Protein AF-A0A2S7SUK0-F1 (afdb_monomer_lite)

Radius of gyration: 15.87 Å; chains: 1; bounding box: 38×24×53 Å

Foldseek 3Di:
DKKKWKAWPDDDDRQQRIKIKDWDWDDAAQKIKTKIWIFNGRDDDPDQFGRTKIKIWMKGFPDDDPQKTKMWIWMWIARPRHQQGTKIKTKIWIKGCPDLFKIKIWMKIKIWTHHDPDIDMIIMTIMMIGGDPDGHDHDDPDDD

Structure (mmCIF, N/CA/C/O backbone):
data_AF-A0A2S7SUK0-F1
#
_entry.id   AF-A0A2S7SUK0-F1
#
loop_
_atom_site.group_PDB
_atom_site.id
_atom_site.type_symbol
_atom_site.label_atom_id
_atom_site.label_alt_id
_atom_site.label_comp_id
_atom_site.label_asym_id
_atom_site.label_entity_id
_atom_site.label_seq_id
_atom_site.pdbx_PDB_ins_code
_atom_site.Cartn_x
_atom_site.Cartn_y
_atom_site.Cartn_z
_atom_site.occupancy
_atom_site.B_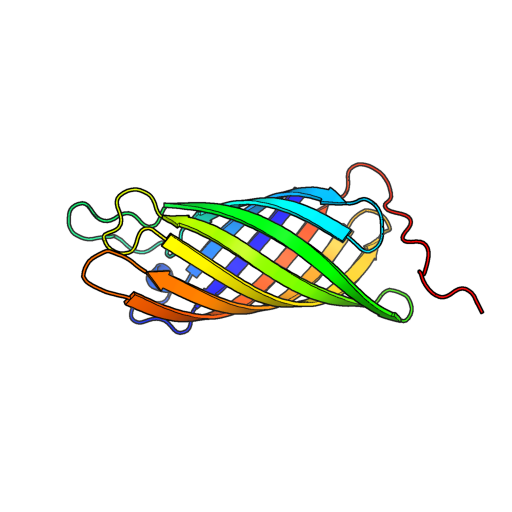iso_or_equiv
_atom_site.auth_seq_id
_atom_site.auth_comp_id
_atom_site.auth_asym_id
_atom_site.auth_atom_id
_atom_site.pdbx_PDB_model_num
ATOM 1 N N . MET A 1 1 ? 3.208 -9.777 -7.063 1.00 91.12 1 MET A N 1
ATOM 2 C CA . MET A 1 1 ? 2.972 -9.859 -5.604 1.00 91.12 1 MET A CA 1
ATOM 3 C C . MET A 1 1 ? 3.822 -8.793 -4.952 1.00 91.12 1 MET A C 1
ATOM 5 O O . MET A 1 1 ? 4.961 -8.649 -5.376 1.00 91.12 1 MET A O 1
ATOM 9 N N . ALA A 1 2 ? 3.307 -8.072 -3.964 1.00 94.50 2 ALA A N 1
ATOM 10 C CA . ALA A 1 2 ? 4.073 -7.072 -3.237 1.00 94.50 2 ALA A CA 1
ATOM 11 C C . ALA A 1 2 ? 3.881 -7.190 -1.723 1.00 94.50 2 ALA A C 1
ATOM 13 O O . ALA A 1 2 ? 2.858 -7.687 -1.252 1.00 94.50 2 ALA A O 1
ATOM 14 N N . LEU A 1 3 ? 4.894 -6.751 -0.983 1.00 96.69 3 LEU A N 1
ATOM 15 C CA . LEU A 1 3 ? 4.842 -6.542 0.459 1.00 96.69 3 LEU A CA 1
ATOM 16 C C . LEU A 1 3 ? 5.004 -5.045 0.715 1.00 96.69 3 LEU A C 1
ATOM 18 O O . LEU A 1 3 ? 6.004 -4.467 0.293 1.00 96.69 3 LEU A O 1
ATOM 22 N N . THR A 1 4 ? 4.044 -4.452 1.415 1.00 96.12 4 THR A N 1
ATOM 23 C CA . THR A 1 4 ? 3.905 -3.001 1.560 1.00 96.12 4 THR A CA 1
ATOM 24 C C . THR A 1 4 ? 3.699 -2.619 3.030 1.00 96.12 4 THR A C 1
ATOM 26 O O . THR A 1 4 ? 2.572 -2.372 3.454 1.00 96.12 4 THR A O 1
ATOM 29 N N . PRO A 1 5 ? 4.746 -2.626 3.875 1.00 96.19 5 PRO A N 1
ATOM 30 C CA . PRO A 1 5 ? 4.660 -2.043 5.207 1.00 96.19 5 PRO A CA 1
ATOM 31 C C . PRO A 1 5 ? 4.590 -0.512 5.153 1.00 96.19 5 PRO A C 1
ATOM 33 O O . PRO A 1 5 ? 5.366 0.138 4.446 1.00 96.19 5 PRO A O 1
ATOM 36 N N . CYS A 1 6 ? 3.729 0.074 5.981 1.00 96.38 6 CYS A N 1
ATOM 37 C CA . CYS A 1 6 ? 3.689 1.515 6.200 1.00 96.38 6 CYS A CA 1
ATOM 38 C C . CYS A 1 6 ? 3.573 1.887 7.685 1.00 96.38 6 CYS A C 1
ATOM 40 O O . CYS A 1 6 ? 3.247 1.067 8.548 1.00 96.38 6 CYS A O 1
ATOM 42 N N . ILE A 1 7 ? 3.892 3.146 7.976 1.00 97.06 7 ILE A N 1
ATOM 43 C CA . ILE A 1 7 ? 3.694 3.791 9.272 1.00 97.06 7 ILE A CA 1
ATOM 44 C C 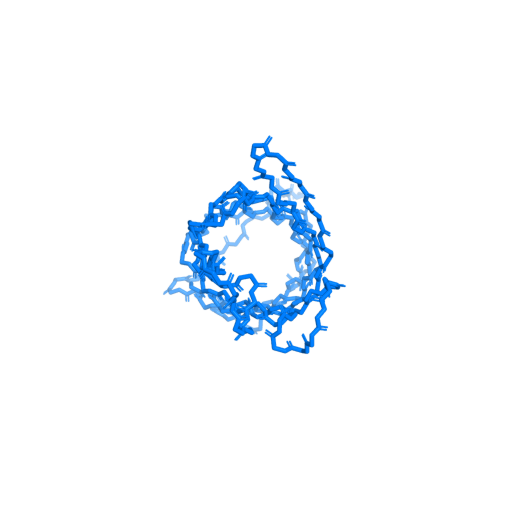. ILE A 1 7 ? 2.684 4.916 9.086 1.00 97.06 7 ILE A C 1
ATOM 46 O O . ILE A 1 7 ? 2.864 5.784 8.230 1.00 97.06 7 ILE A O 1
ATOM 50 N N . THR A 1 8 ? 1.645 4.920 9.915 1.00 96.56 8 THR A N 1
ATOM 51 C CA . THR A 1 8 ? 0.599 5.942 9.903 1.00 96.56 8 THR A CA 1
ATOM 52 C C . THR A 1 8 ? 0.888 7.067 10.901 1.00 96.56 8 THR A C 1
ATOM 54 O O . THR A 1 8 ? 1.584 6.905 11.911 1.00 96.56 8 THR A O 1
ATOM 57 N N . THR A 1 9 ? 0.319 8.243 10.646 1.00 95.50 9 THR A N 1
ATOM 58 C CA . THR A 1 9 ? 0.344 9.383 11.573 1.00 95.50 9 THR A CA 1
ATOM 59 C C . THR A 1 9 ? -0.722 9.280 12.664 1.00 95.50 9 THR A C 1
ATOM 61 O O . THR A 1 9 ? -0.768 10.135 13.547 1.00 95.50 9 THR A O 1
ATOM 64 N N . GLY A 1 10 ? -1.538 8.221 12.644 1.00 88.81 10 GLY A N 1
ATOM 65 C CA . GLY A 1 10 ? -2.649 7.984 13.559 1.00 88.81 10 GLY A CA 1
ATOM 66 C C . GLY A 1 10 ? -2.229 7.926 15.026 1.00 88.81 10 GLY A C 1
ATOM 67 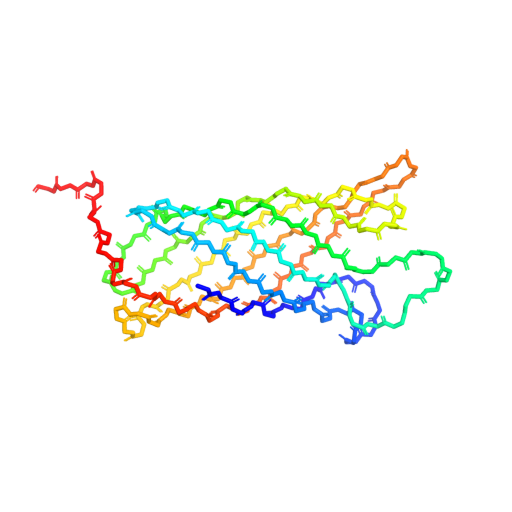O O . GLY A 1 10 ? -1.048 7.806 15.361 1.00 88.81 10 GLY A O 1
ATOM 68 N N . LEU A 1 11 ? -3.204 8.041 15.924 1.00 88.50 11 LEU A N 1
ATOM 69 C CA . LEU A 1 11 ? -2.961 8.000 17.365 1.00 88.50 11 LEU A CA 1
ATOM 70 C C . LEU A 1 11 ? -2.419 6.633 17.805 1.00 88.50 11 LEU A C 1
ATOM 72 O O . LEU A 1 11 ? -2.726 5.603 17.208 1.00 88.50 11 LEU A O 1
ATOM 76 N N . GLY A 1 12 ? -1.646 6.631 18.891 1.00 89.00 12 GLY A N 1
ATOM 77 C CA . GLY A 1 12 ? -1.143 5.409 19.513 1.00 89.00 12 GLY A CA 1
ATOM 78 C C . GLY A 1 12 ? 0.371 5.234 19.448 1.00 89.00 12 GLY A C 1
ATOM 79 O O . GLY A 1 12 ? 1.119 6.125 19.041 1.00 89.00 12 GLY A O 1
ATOM 80 N N . ASN A 1 13 ? 0.828 4.068 19.899 1.00 92.50 13 ASN A N 1
ATOM 81 C CA . ASN A 1 13 ? 2.235 3.681 19.869 1.00 92.50 13 ASN A CA 1
ATOM 82 C C . ASN A 1 13 ? 2.659 3.167 18.478 1.00 92.50 13 ASN A C 1
ATOM 84 O O . ASN A 1 13 ? 1.848 3.022 17.566 1.00 92.50 13 ASN A O 1
ATOM 88 N N . ILE A 1 14 ? 3.946 2.855 18.314 1.00 93.88 14 ILE A N 1
ATOM 89 C CA . ILE A 1 14 ? 4.501 2.376 17.037 1.00 93.88 14 ILE A CA 1
ATOM 90 C C . ILE A 1 14 ? 3.789 1.110 16.536 1.00 93.88 14 ILE A C 1
ATOM 92 O O . ILE A 1 14 ? 3.541 0.992 15.342 1.00 93.88 14 ILE A O 1
ATOM 96 N N . ALA A 1 15 ? 3.401 0.190 17.426 1.00 93.25 15 ALA A N 1
ATOM 97 C CA . ALA A 1 15 ? 2.684 -1.017 17.021 1.00 93.25 15 ALA A CA 1
ATOM 98 C C . ALA A 1 15 ? 1.294 -0.696 16.449 1.00 93.25 15 ALA A C 1
ATOM 100 O O . ALA A 1 15 ? 0.859 -1.349 15.508 1.00 93.25 15 ALA A O 1
ATOM 101 N N . GLN A 1 16 ? 0.607 0.316 16.983 1.00 93.31 16 GLN A N 1
ATOM 102 C CA . GLN A 1 16 ? -0.678 0.791 16.457 1.00 93.31 16 GLN A CA 1
ATOM 103 C C . GLN A 1 16 ? -0.522 1.554 15.136 1.00 93.31 16 GLN A C 1
ATOM 105 O O . GLN A 1 16 ? -1.424 1.506 14.311 1.00 93.31 16 GLN A O 1
ATOM 110 N N . LYS A 1 17 ? 0.625 2.207 14.919 1.00 95.50 17 LYS A N 1
ATOM 111 C CA . LYS A 1 17 ? 0.935 2.943 13.684 1.00 95.50 17 LYS A CA 1
ATOM 112 C C . LYS A 1 17 ? 1.465 2.056 12.554 1.00 95.50 17 LYS A C 1
ATOM 114 O O . LYS A 1 17 ? 1.408 2.459 11.398 1.00 95.50 17 LYS A O 1
ATOM 119 N N . PHE A 1 18 ? 2.025 0.890 12.871 1.00 96.62 18 PHE A N 1
ATOM 120 C CA . PHE A 1 18 ? 2.586 -0.030 11.885 1.00 96.62 18 PHE A CA 1
ATOM 121 C C . PHE A 1 18 ? 1.495 -0.853 11.202 1.00 96.62 18 PHE A C 1
ATOM 123 O O . PHE A 1 18 ? 0.805 -1.637 11.856 1.00 96.62 18 PHE A O 1
ATOM 130 N N . SER A 1 19 ? 1.391 -0.689 9.884 1.00 96.62 19 SER A N 1
ATOM 131 C CA . SER A 1 19 ? 0.364 -1.285 9.034 1.00 96.62 19 SER A CA 1
ATOM 132 C C . SER A 1 19 ? 1.021 -2.107 7.918 1.00 96.62 19 SER A C 1
ATOM 134 O O . SER A 1 19 ? 1.461 -1.548 6.912 1.00 96.62 19 SER A O 1
ATOM 136 N N . PRO A 1 20 ? 1.185 -3.428 8.106 1.00 97.06 20 PRO A N 1
ATOM 137 C CA . PRO A 1 20 ? 1.719 -4.315 7.083 1.00 97.06 20 PRO A CA 1
ATOM 138 C C . PRO A 1 20 ? 0.628 -4.791 6.122 1.00 97.06 20 PRO A C 1
ATOM 140 O O . PRO A 1 20 ? -0.448 -5.219 6.553 1.00 97.06 20 PRO A O 1
ATOM 143 N N . THR A 1 21 ? 0.966 -4.818 4.833 1.00 97.62 21 THR A N 1
ATOM 144 C CA . THR A 1 21 ? 0.043 -5.215 3.764 1.00 97.62 21 THR A CA 1
ATOM 145 C C . THR A 1 21 ? 0.727 -6.129 2.757 1.00 97.62 21 THR A C 1
ATOM 147 O O . THR A 1 21 ? 1.896 -5.944 2.421 1.00 97.62 21 THR A O 1
ATOM 150 N N . ILE A 1 22 ? -0.001 -7.134 2.275 1.00 97.88 22 ILE A N 1
ATOM 151 C CA . ILE A 1 22 ? 0.405 -8.001 1.169 1.00 97.88 22 ILE A CA 1
ATOM 1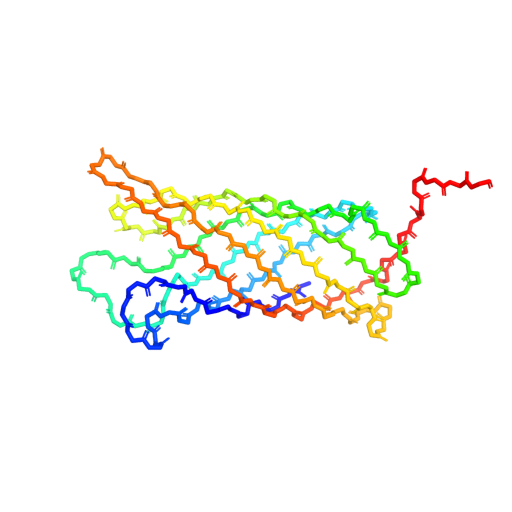52 C C . ILE A 1 22 ? -0.551 -7.762 0.009 1.00 97.88 22 ILE A C 1
ATOM 154 O O . ILE A 1 22 ? -1.766 -7.742 0.190 1.00 97.88 22 ILE A O 1
ATOM 158 N N . GLU A 1 23 ? 0.006 -7.626 -1.188 1.00 96.94 23 GLU A N 1
ATOM 159 C CA . GLU A 1 23 ? -0.743 -7.333 -2.401 1.00 96.94 23 GLU A CA 1
ATOM 160 C C . GLU A 1 23 ? -0.518 -8.417 -3.451 1.00 96.94 23 GLU A C 1
ATOM 162 O O . GLU A 1 23 ? 0.614 -8.804 -3.773 1.00 96.94 23 GLU A O 1
ATOM 167 N N . ILE A 1 24 ? -1.611 -8.907 -4.024 1.00 96.75 24 ILE A N 1
ATOM 168 C CA . ILE A 1 24 ? -1.585 -9.866 -5.123 1.00 96.75 24 ILE A CA 1
ATOM 169 C C . ILE A 1 24 ? -2.418 -9.286 -6.252 1.00 96.75 24 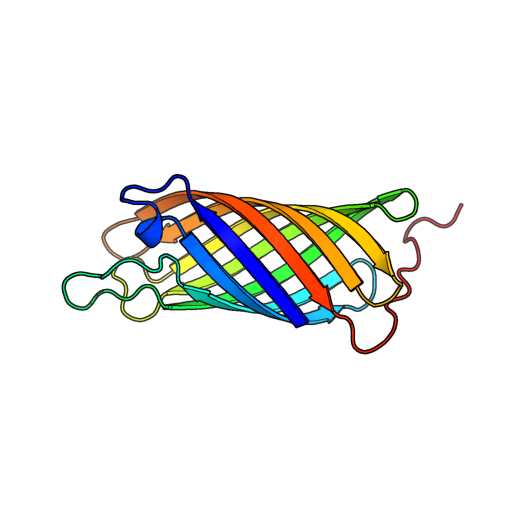ILE A C 1
ATOM 171 O O . ILE A 1 24 ? -3.589 -8.960 -6.084 1.00 96.75 24 ILE A O 1
ATOM 175 N N . GLY A 1 25 ? -1.797 -9.146 -7.414 1.00 95.00 25 GLY A N 1
ATOM 176 C CA . GLY A 1 25 ? -2.390 -8.417 -8.514 1.00 95.00 25 GLY A CA 1
ATOM 177 C C . GLY A 1 25 ? -1.733 -8.716 -9.841 1.00 95.00 25 GLY A C 1
ATOM 178 O O . GLY A 1 25 ? -0.783 -9.503 -9.937 1.00 95.00 25 GLY A O 1
ATOM 179 N N . ARG A 1 26 ? -2.260 -8.049 -10.860 1.00 92.75 26 ARG A N 1
ATOM 180 C CA . ARG A 1 26 ? -1.797 -8.133 -12.237 1.00 92.75 26 ARG A CA 1
ATOM 181 C C . ARG A 1 26 ? -1.532 -6.733 -12.764 1.00 92.75 26 ARG A C 1
ATOM 183 O O . ARG A 1 26 ? -2.327 -5.819 -12.564 1.00 92.75 26 ARG A O 1
ATOM 190 N N . GLN A 1 27 ? -0.413 -6.601 -13.460 1.00 90.38 27 GLN A N 1
ATOM 191 C CA . GLN A 1 27 ? -0.091 -5.430 -14.257 1.00 90.38 27 GLN A CA 1
ATOM 192 C C . GLN A 1 27 ? -0.288 -5.765 -15.730 1.00 90.38 27 GLN A C 1
ATOM 194 O O . GLN A 1 27 ? -0.001 -6.887 -16.157 1.00 90.38 27 GLN A O 1
ATOM 199 N N . TRP A 1 28 ? -0.794 -4.796 -16.486 1.00 85.56 28 TRP A N 1
ATOM 200 C CA . TRP A 1 28 ? -0.926 -4.905 -17.935 1.00 85.56 28 TRP A CA 1
ATOM 201 C C . TRP A 1 28 ? 0.047 -3.975 -18.645 1.00 85.56 28 TRP A C 1
ATOM 203 O O . TRP A 1 28 ? 0.911 -4.447 -19.372 1.00 85.56 28 TRP A O 1
ATOM 213 N N . ASP A 1 29 ? -0.073 -2.675 -18.411 1.00 84.25 29 ASP A N 1
ATOM 214 C CA . ASP A 1 29 ? 0.784 -1.662 -19.026 1.00 84.25 29 ASP A CA 1
ATOM 215 C C . ASP A 1 29 ? 1.066 -0.569 -17.987 1.00 84.25 29 ASP A C 1
ATOM 217 O O . ASP A 1 29 ? 1.593 -0.875 -16.913 1.00 84.25 29 ASP A O 1
ATOM 221 N N . VAL A 1 30 ? 0.624 0.668 -18.233 1.00 87.06 30 VAL A N 1
ATOM 222 C CA . VAL A 1 30 ? 0.611 1.735 -17.224 1.00 87.06 30 VAL A CA 1
ATOM 223 C C . VAL A 1 30 ? -0.381 1.471 -16.093 1.00 87.06 30 VAL A C 1
ATOM 225 O O . VAL A 1 30 ? -0.330 2.141 -15.071 1.00 87.06 30 VAL A O 1
ATOM 228 N N . PHE A 1 31 ? -1.296 0.519 -16.274 1.00 91.56 31 PHE A N 1
ATOM 229 C CA . PHE A 1 31 ? -2.326 0.177 -15.305 1.00 91.56 31 PHE A CA 1
ATOM 230 C C . PHE A 1 31 ? -2.069 -1.192 -14.676 1.00 91.56 31 PHE A C 1
ATOM 232 O O . PHE A 1 31 ? -1.774 -2.181 -15.364 1.00 91.56 31 PHE A O 1
ATOM 239 N N . SER A 1 32 ? -2.257 -1.259 -13.365 1.00 93.00 32 SER A N 1
ATOM 240 C CA . SER A 1 32 ? -2.292 -2.492 -12.592 1.00 93.00 32 SER A CA 1
ATOM 241 C C . SER A 1 32 ? -3.470 -2.489 -11.626 1.00 93.00 32 SER A C 1
ATOM 243 O O . SER A 1 32 ? -4.025 -1.451 -11.280 1.00 93.00 32 SER A O 1
ATOM 245 N N . THR A 1 33 ? -3.883 -3.678 -11.203 1.00 95.94 33 THR A N 1
ATOM 246 C CA . THR A 1 33 ? -4.861 -3.834 -10.127 1.00 95.94 33 THR A CA 1
ATOM 247 C C . THR A 1 33 ? -4.420 -4.946 -9.196 1.00 95.94 33 THR A C 1
ATOM 249 O O . THR A 1 33 ? -3.905 -5.977 -9.646 1.00 95.94 33 THR A O 1
ATOM 252 N N . ALA A 1 34 ? -4.605 -4.735 -7.900 1.00 96.88 34 ALA A N 1
ATOM 253 C CA . ALA A 1 34 ? -4.268 -5.702 -6.876 1.00 96.88 34 ALA A CA 1
ATOM 254 C C . ALA A 1 34 ? -5.365 -5.798 -5.821 1.00 96.88 34 ALA A C 1
ATOM 256 O O . ALA A 1 34 ? -6.042 -4.821 -5.504 1.00 96.88 34 ALA A O 1
ATOM 257 N N . LEU A 1 35 ? -5.498 -6.996 -5.263 1.00 98.06 35 LEU A N 1
ATOM 258 C CA . LEU A 1 35 ? -6.171 -7.207 -3.998 1.00 98.06 35 LEU A CA 1
ATOM 259 C C . LEU A 1 35 ? -5.122 -7.135 -2.889 1.00 98.06 35 LEU A C 1
ATOM 261 O O . LEU A 1 35 ? -4.122 -7.860 -2.915 1.00 98.06 35 LEU A O 1
ATOM 265 N N . ALA A 1 36 ? -5.359 -6.255 -1.931 1.00 97.75 36 ALA A N 1
ATOM 266 C CA . ALA A 1 36 ? -4.530 -6.038 -0.766 1.00 97.75 36 ALA A CA 1
ATOM 267 C C . ALA A 1 36 ? -5.203 -6.642 0.468 1.00 97.75 36 ALA A C 1
ATOM 269 O O . ALA A 1 36 ? -6.400 -6.465 0.690 1.00 97.75 36 ALA A O 1
ATOM 270 N N . LEU A 1 37 ? -4.420 -7.359 1.269 1.00 98.19 37 LEU A N 1
ATOM 271 C CA . LEU A 1 37 ? -4.808 -7.870 2.578 1.00 98.19 37 LEU A CA 1
ATOM 272 C C . LEU A 1 37 ? -3.807 -7.346 3.597 1.00 98.19 37 LEU A C 1
ATOM 274 O O . LEU A 1 37 ? -2.597 -7.520 3.428 1.00 98.19 37 LEU A O 1
ATOM 278 N N . GLY A 1 38 ? -4.296 -6.710 4.652 1.00 97.00 38 GLY A N 1
ATOM 279 C CA . GLY A 1 38 ? -3.420 -6.038 5.600 1.00 97.00 38 GLY A CA 1
ATOM 280 C C . GLY A 1 38 ? -4.046 -5.832 6.964 1.00 97.00 38 GLY A C 1
ATOM 281 O O . GLY A 1 38 ? -5.140 -6.318 7.267 1.00 97.00 38 GLY A O 1
ATOM 282 N N . LYS A 1 39 ? -3.308 -5.119 7.812 1.00 96.25 39 LYS A N 1
ATOM 283 C CA . LYS A 1 39 ? -3.792 -4.674 9.118 1.00 96.25 39 LYS A CA 1
ATOM 284 C C . LYS A 1 39 ? -3.562 -3.181 9.249 1.00 96.25 39 LYS A C 1
ATOM 286 O O . LYS A 1 39 ? -2.426 -2.763 9.119 1.00 96.25 39 LYS A O 1
ATOM 291 N N . THR A 1 40 ? -4.588 -2.411 9.602 1.00 94.50 40 THR A N 1
ATOM 292 C CA . THR A 1 40 ? -4.485 -0.955 9.837 1.00 94.50 40 THR A CA 1
ATOM 293 C C . THR A 1 40 ? -3.603 -0.594 11.040 1.00 94.50 40 THR A C 1
ATOM 295 O O . THR A 1 40 ? -3.209 0.556 11.209 1.00 94.50 40 THR A O 1
ATOM 298 N N . GLY A 1 41 ? -3.282 -1.590 11.868 1.00 93.75 41 GLY A N 1
ATOM 299 C CA . GLY A 1 41 ? -2.351 -1.520 12.983 1.00 93.75 41 GLY A CA 1
ATOM 300 C C . GLY A 1 41 ? -2.064 -2.917 13.543 1.00 93.75 41 GLY A C 1
ATOM 301 O O . GLY A 1 41 ? -2.906 -3.823 13.485 1.00 93.75 41 GLY A O 1
ATOM 302 N N . CYS A 1 42 ? -0.879 -3.099 14.122 1.00 93.00 42 CYS A N 1
ATOM 303 C CA . CYS A 1 42 ? -0.450 -4.333 14.795 1.00 93.00 42 CYS A CA 1
ATOM 304 C C . CYS A 1 42 ? -0.609 -4.295 16.325 1.00 93.00 42 CYS A C 1
ATOM 306 O O . CYS A 1 42 ? -0.332 -5.288 17.000 1.00 93.00 42 CYS A O 1
ATOM 308 N N . GLY A 1 43 ? -1.045 -3.166 16.885 1.00 88.69 43 GLY A N 1
ATOM 309 C CA . GLY A 1 43 ? -1.383 -3.045 18.300 1.00 88.69 43 GLY A CA 1
ATOM 310 C C . GLY A 1 43 ? -2.596 -3.896 18.692 1.00 88.69 43 GLY A C 1
ATOM 311 O O . GLY A 1 43 ? -3.381 -4.326 17.848 1.00 88.69 43 GLY A O 1
ATOM 312 N N . LYS A 1 44 ? -2.769 -4.127 19.997 1.00 83.31 44 LYS A N 1
ATOM 313 C CA . LYS A 1 44 ? -3.977 -4.782 20.519 1.00 83.31 44 LYS A CA 1
ATOM 314 C C . LYS A 1 44 ? -5.183 -3.860 20.326 1.00 83.31 44 LYS A C 1
ATOM 316 O O . LYS A 1 44 ? -5.123 -2.696 20.722 1.00 83.31 44 LYS A O 1
ATOM 321 N N . THR A 1 45 ? -6.265 -4.385 19.760 1.00 80.38 45 THR A N 1
ATOM 322 C CA . THR A 1 45 ? -7.569 -3.715 19.751 1.00 80.38 45 THR A CA 1
ATOM 323 C C . THR A 1 45 ? -8.343 -4.053 21.020 1.00 80.38 45 THR A C 1
ATOM 325 O O . THR A 1 45 ? -8.124 -5.096 21.641 1.00 80.38 45 THR A O 1
ATOM 328 N N . VAL A 1 46 ? -9.216 -3.140 21.443 1.00 73.75 46 VAL A N 1
ATOM 329 C CA . VAL A 1 46 ? -10.086 -3.324 22.609 1.00 73.75 46 VAL A CA 1
ATOM 330 C C . VAL A 1 46 ? -11.506 -3.571 22.113 1.00 73.75 46 VAL A C 1
ATOM 332 O O . VAL A 1 46 ? -12.004 -2.837 21.265 1.00 73.75 46 VAL A O 1
ATOM 335 N N . GLY A 1 47 ? -12.176 -4.587 22.657 1.00 77.19 47 GLY A N 1
ATOM 336 C CA . GLY A 1 47 ? -13.558 -4.905 22.301 1.00 77.19 47 GLY A CA 1
ATOM 337 C C . GLY A 1 47 ? -13.682 -5.733 21.019 1.00 77.19 47 GLY A C 1
ATOM 338 O O . GLY A 1 47 ? -12.888 -6.641 20.789 1.00 77.19 47 GLY A O 1
ATOM 339 N N . LYS A 1 48 ? -14.730 -5.463 20.230 1.00 75.69 48 LYS A N 1
ATOM 340 C CA . LYS A 1 48 ? -15.067 -6.219 19.008 1.00 75.69 48 LYS A CA 1
ATOM 341 C C . LYS A 1 48 ? -14.399 -5.676 17.737 1.00 75.69 48 LYS A C 1
ATOM 343 O O . LYS A 1 48 ? -14.432 -6.366 16.722 1.00 75.69 48 LYS A O 1
ATOM 348 N N . ASP A 1 49 ? -13.799 -4.487 17.801 1.00 80.69 49 ASP A N 1
ATOM 349 C CA . ASP A 1 49 ? -13.126 -3.865 16.659 1.00 80.69 49 ASP A CA 1
ATOM 350 C C . ASP A 1 49 ? -11.876 -4.663 16.255 1.00 80.69 49 ASP A C 1
ATOM 352 O O . ASP A 1 49 ? -11.084 -5.110 17.096 1.00 80.69 49 ASP A O 1
ATOM 356 N N . THR A 1 50 ? -11.676 -4.813 14.945 1.00 88.00 50 THR A N 1
ATOM 357 C CA . THR A 1 50 ? -10.482 -5.452 14.377 1.00 88.00 50 THR A CA 1
ATOM 358 C C . THR A 1 50 ? -9.665 -4.466 13.545 1.00 88.00 50 THR A C 1
ATOM 360 O O . THR A 1 50 ? -10.129 -3.379 13.212 1.00 88.00 50 THR A O 1
ATOM 363 N N . THR A 1 51 ? -8.426 -4.842 13.215 1.00 93.56 51 THR A N 1
ATOM 364 C CA . THR A 1 51 ? -7.571 -4.080 12.289 1.00 93.56 51 THR A CA 1
ATOM 365 C C . THR A 1 51 ? -7.439 -4.727 10.920 1.00 93.56 51 THR A C 1
ATOM 367 O O . THR A 1 51 ? -6.818 -4.142 10.038 1.00 93.56 51 THR A O 1
ATOM 370 N N . PHE A 1 52 ? -7.966 -5.940 10.731 1.00 96.62 52 PHE A N 1
ATOM 371 C CA . PHE A 1 52 ? -7.777 -6.668 9.484 1.00 96.62 52 PHE A CA 1
ATOM 372 C C . PHE A 1 52 ? -8.642 -6.052 8.391 1.00 96.62 52 PHE A C 1
ATOM 374 O O . PHE A 1 52 ? -9.820 -5.767 8.616 1.00 96.62 52 PHE A O 1
ATOM 381 N N . TYR A 1 53 ? -8.067 -5.874 7.209 1.00 97.50 53 TYR A N 1
ATOM 382 C CA . TYR A 1 53 ? -8.770 -5.288 6.084 1.00 97.50 53 TYR A CA 1
ATOM 383 C C . TYR A 1 53 ? -8.458 -6.011 4.778 1.00 97.50 53 TYR A C 1
ATOM 385 O O . TYR A 1 53 ? -7.428 -6.676 4.629 1.00 97.50 53 TYR A O 1
ATOM 393 N N . MET A 1 54 ? -9.374 -5.847 3.831 1.00 98.25 54 MET A N 1
ATOM 394 C CA . MET A 1 54 ? -9.193 -6.204 2.432 1.00 98.25 54 MET A CA 1
ATOM 395 C C . MET A 1 54 ? -9.502 -4.990 1.565 1.00 98.25 54 MET A C 1
ATOM 397 O O . MET A 1 54 ? -10.446 -4.259 1.850 1.00 98.25 54 MET A O 1
ATOM 401 N N . GLU A 1 55 ? -8.732 -4.780 0.507 1.00 98.38 55 GLU A N 1
ATOM 402 C CA . GLU A 1 55 ? -8.830 -3.582 -0.319 1.00 98.38 55 GLU A CA 1
ATOM 403 C C . GLU A 1 55 ? -8.510 -3.881 -1.785 1.00 98.38 55 GLU A C 1
ATOM 405 O O . GLU A 1 55 ? -7.568 -4.607 -2.094 1.00 98.38 55 GLU A O 1
ATOM 410 N N . LEU A 1 56 ? -9.294 -3.318 -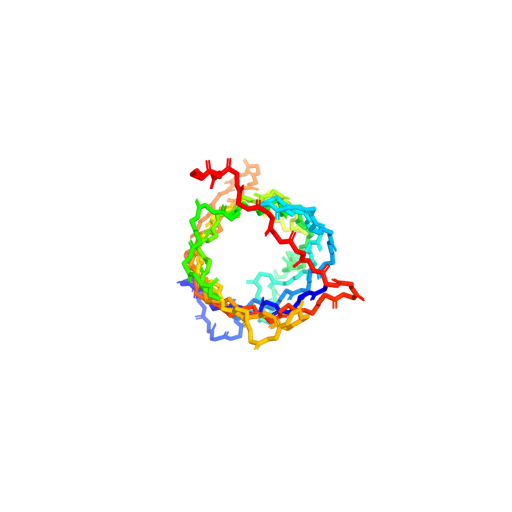2.699 1.00 98.38 56 LEU A N 1
ATOM 411 C CA . LEU A 1 56 ? -9.004 -3.294 -4.125 1.00 98.38 56 LEU A CA 1
ATOM 412 C C . LEU A 1 56 ? -8.213 -2.026 -4.452 1.00 98.38 56 LEU A C 1
ATOM 414 O O . LEU A 1 56 ? -8.696 -0.918 -4.224 1.00 98.38 56 LEU A O 1
ATOM 418 N N . ARG A 1 57 ? -7.023 -2.199 -5.029 1.00 97.44 57 ARG A N 1
ATOM 419 C CA . ARG A 1 57 ? -6.074 -1.121 -5.332 1.00 97.44 57 ARG A CA 1
ATOM 420 C C . ARG A 1 57 ? -5.715 -1.127 -6.818 1.00 97.44 57 ARG A C 1
ATOM 422 O O . ARG A 1 57 ? -4.812 -1.859 -7.235 1.00 97.44 57 ARG A O 1
ATOM 429 N N . PRO A 1 58 ? -6.453 -0.397 -7.668 1.00 96.38 58 PRO A N 1
ATOM 430 C CA . PRO A 1 58 ? -5.940 0.009 -8.970 1.00 96.38 58 PRO A CA 1
ATOM 431 C C . PRO A 1 58 ? -4.737 0.946 -8.801 1.00 96.38 58 PRO A C 1
ATOM 433 O O . PRO A 1 58 ? -4.745 1.820 -7.946 1.00 96.38 58 PRO A O 1
ATOM 436 N N . ASN A 1 59 ? -3.722 0.796 -9.640 1.00 95.69 59 ASN A N 1
ATOM 437 C CA . ASN A 1 59 ? -2.551 1.662 -9.670 1.00 95.69 59 ASN A CA 1
ATOM 438 C C . ASN A 1 59 ? -2.272 2.107 -11.107 1.00 95.69 59 ASN A C 1
ATOM 440 O O . ASN A 1 59 ? -2.375 1.319 -12.052 1.00 95.69 59 ASN A O 1
ATOM 444 N N . LEU A 1 60 ? -1.913 3.379 -11.253 1.00 94.44 60 LEU A N 1
ATOM 445 C CA . LEU A 1 60 ? -1.569 4.010 -12.515 1.00 94.44 60 LEU A CA 1
ATOM 446 C C . LEU A 1 60 ? -0.141 4.555 -12.466 1.00 94.44 60 LEU A C 1
ATOM 448 O O . LEU A 1 60 ? 0.222 5.319 -11.571 1.00 94.44 60 LEU A O 1
ATOM 452 N N . ASN A 1 61 ? 0.640 4.223 -13.485 1.00 93.44 61 ASN A N 1
ATOM 453 C CA . ASN A 1 61 ? 1.953 4.792 -13.744 1.00 93.44 61 ASN A CA 1
ATOM 454 C C . ASN A 1 61 ? 1.759 6.124 -14.477 1.00 93.44 61 ASN A C 1
ATOM 456 O O . ASN A 1 61 ? 1.500 6.152 -15.679 1.00 93.44 61 ASN A O 1
ATOM 460 N N . VAL A 1 62 ? 1.837 7.227 -13.734 1.00 90.38 62 VAL A N 1
ATOM 461 C CA . VAL A 1 62 ? 1.513 8.578 -14.221 1.00 90.38 62 VAL A CA 1
ATOM 462 C C . VAL A 1 62 ? 2.626 9.129 -15.107 1.00 90.38 62 VAL A C 1
ATOM 464 O O . VAL A 1 62 ? 2.368 9.738 -16.142 1.00 90.38 62 VAL A O 1
ATOM 467 N N . PHE A 1 63 ? 3.877 8.922 -14.701 1.00 89.75 63 PHE A N 1
ATOM 468 C CA . PHE A 1 63 ? 5.047 9.427 -15.412 1.00 89.75 63 PHE A CA 1
ATOM 469 C C . PHE A 1 63 ? 6.221 8.470 -15.243 1.00 89.75 63 PHE A C 1
ATOM 471 O O . PHE A 1 63 ? 6.408 7.917 -14.163 1.00 89.75 63 PHE A O 1
ATOM 478 N N . GLN A 1 64 ? 7.027 8.289 -16.289 1.00 90.25 64 GLN A N 1
ATOM 479 C CA . GLN A 1 64 ? 8.175 7.385 -16.268 1.00 90.25 64 GLN A CA 1
ATOM 480 C C . GLN A 1 64 ? 9.409 8.041 -16.892 1.00 90.25 64 GLN A C 1
ATOM 482 O O . GLN A 1 64 ? 9.355 8.561 -18.005 1.00 90.25 64 GLN A O 1
ATOM 487 N N . VAL A 1 65 ? 10.541 7.961 -16.186 1.00 89.62 65 VAL A N 1
ATOM 488 C CA . VAL A 1 65 ? 11.865 8.384 -16.664 1.00 89.62 65 VAL A CA 1
ATOM 489 C C . VAL A 1 65 ? 12.871 7.284 -16.367 1.00 89.62 65 VAL A C 1
ATOM 491 O O . VAL A 1 65 ? 13.271 7.061 -15.223 1.00 89.62 65 VAL A O 1
ATOM 494 N N . GLY A 1 66 ? 13.296 6.579 -17.415 1.00 90.06 66 GLY A N 1
ATOM 495 C CA . GLY A 1 66 ? 14.178 5.425 -17.274 1.00 90.06 66 GLY A CA 1
ATOM 496 C C . GLY A 1 66 ? 13.550 4.357 -16.373 1.00 90.06 66 GLY A C 1
ATOM 497 O O . GLY A 1 66 ? 12.479 3.837 -16.681 1.00 90.06 66 GLY A O 1
ATOM 498 N N . LYS A 1 67 ? 14.231 4.051 -15.264 1.00 91.00 67 LYS A N 1
ATOM 499 C CA . LYS A 1 67 ? 13.805 3.069 -14.251 1.00 91.00 67 LYS A CA 1
ATOM 500 C C . LYS A 1 67 ? 12.911 3.648 -13.151 1.00 91.00 67 LYS A C 1
ATOM 502 O O . LYS A 1 67 ? 12.511 2.900 -12.266 1.00 91.00 67 LYS A O 1
ATOM 507 N N . PHE A 1 68 ? 12.649 4.955 -13.171 1.00 93.88 68 PHE A N 1
ATOM 508 C CA . PHE A 1 68 ? 11.810 5.622 -12.181 1.00 93.88 68 PHE A CA 1
ATOM 509 C C . PHE A 1 68 ? 10.404 5.847 -12.724 1.00 93.88 68 PHE A C 1
ATOM 511 O O . PHE A 1 68 ? 10.244 6.344 -13.841 1.00 93.88 68 PHE A O 1
ATOM 518 N N . VAL A 1 69 ? 9.400 5.526 -11.914 1.00 94.31 69 VAL A N 1
ATOM 519 C CA . VAL A 1 69 ? 7.982 5.677 -12.242 1.00 94.31 69 VAL A CA 1
ATOM 520 C C . VAL A 1 69 ? 7.280 6.404 -11.101 1.00 94.31 69 VAL A C 1
ATOM 522 O O . VAL A 1 69 ? 7.379 6.004 -9.944 1.00 94.31 69 VAL A O 1
ATOM 525 N N . ASN A 1 70 ? 6.553 7.472 -11.410 1.00 95.56 70 ASN A N 1
ATOM 526 C CA . ASN A 1 70 ? 5.606 8.056 -10.473 1.00 95.56 70 ASN A CA 1
ATOM 527 C C . ASN A 1 70 ? 4.278 7.301 -10.552 1.00 95.56 70 ASN A C 1
ATOM 529 O O . ASN A 1 70 ? 3.758 7.050 -11.642 1.00 95.56 70 ASN A O 1
ATOM 533 N N . THR A 1 71 ? 3.747 6.949 -9.389 1.00 95.81 71 THR A N 1
ATOM 534 C CA . THR A 1 71 ? 2.552 6.119 -9.253 1.00 95.81 71 THR A CA 1
ATOM 535 C C . THR A 1 71 ? 1.428 6.880 -8.569 1.00 95.81 71 THR A C 1
ATOM 537 O O . THR A 1 71 ? 1.667 7.764 -7.739 1.00 95.81 71 THR A O 1
ATOM 540 N N . PHE A 1 72 ? 0.198 6.526 -8.928 1.00 97.00 72 PHE A N 1
ATOM 541 C CA . PHE A 1 72 ? -1.023 6.957 -8.266 1.00 97.00 72 PHE A CA 1
ATOM 542 C C . PHE A 1 72 ? -1.943 5.754 -8.056 1.00 97.00 72 PHE A C 1
ATOM 544 O O . PHE A 1 72 ? -2.306 5.070 -9.014 1.00 97.00 72 PHE A O 1
ATOM 551 N N . THR A 1 73 ? -2.345 5.537 -6.809 1.00 97.38 73 THR A N 1
ATOM 552 C CA . THR A 1 73 ? -3.120 4.372 -6.379 1.00 97.38 73 THR A CA 1
ATOM 553 C C . THR A 1 73 ? -4.310 4.846 -5.557 1.00 97.38 73 THR A C 1
ATOM 555 O O . THR A 1 73 ? -4.148 5.146 -4.370 1.00 97.38 73 THR A O 1
ATOM 558 N N . PRO A 1 74 ? -5.506 4.958 -6.154 1.00 97.62 74 PRO A N 1
ATOM 559 C CA . PRO A 1 74 ? -6.727 4.997 -5.377 1.00 97.62 74 PRO A CA 1
ATOM 560 C C . PRO A 1 74 ? -7.072 3.583 -4.899 1.00 97.62 74 PRO A C 1
ATOM 562 O O . PRO A 1 74 ? -6.802 2.595 -5.582 1.00 97.62 74 PRO A O 1
ATOM 565 N N . GLY A 1 75 ? -7.702 3.483 -3.738 1.00 97.62 75 GLY A N 1
ATOM 566 C CA . GLY A 1 75 ? -8.096 2.214 -3.146 1.00 97.62 75 GLY A CA 1
ATOM 567 C C . GLY A 1 75 ? -9.473 2.282 -2.506 1.00 97.62 75 GLY A C 1
ATOM 568 O O . GLY A 1 75 ? -9.901 3.330 -2.016 1.00 97.62 75 GLY A O 1
ATOM 569 N N . ILE A 1 76 ? -10.183 1.157 -2.545 1.00 98.38 76 ILE A N 1
ATOM 570 C CA . ILE A 1 76 ? -11.447 0.961 -1.835 1.00 98.38 76 ILE A CA 1
ATOM 571 C C . ILE A 1 76 ? -11.452 -0.405 -1.168 1.00 98.38 76 ILE A C 1
ATOM 573 O O . ILE A 1 76 ? -11.132 -1.424 -1.781 1.00 98.38 76 ILE A O 1
ATOM 577 N N . GLY A 1 77 ? -11.828 -0.438 0.100 1.00 97.94 77 GLY A N 1
ATOM 578 C CA . GLY A 1 77 ? -11.725 -1.623 0.922 1.00 97.94 77 GLY A CA 1
ATOM 579 C C . GLY A 1 77 ? -12.685 -1.640 2.094 1.00 97.94 77 GLY A C 1
ATOM 580 O O . GLY A 1 77 ? -13.534 -0.765 2.277 1.00 97.94 77 GLY A O 1
ATOM 581 N N . TYR A 1 78 ? -12.522 -2.687 2.890 1.00 97.75 78 TYR A N 1
ATOM 582 C CA . TYR A 1 78 ? -13.348 -2.987 4.039 1.00 97.75 78 TYR A CA 1
ATOM 583 C C . TYR A 1 78 ? -12.487 -3.455 5.213 1.00 97.75 78 TYR A C 1
ATOM 585 O O . TYR A 1 78 ? -11.690 -4.386 5.067 1.00 97.75 78 TYR A O 1
ATOM 593 N N . VAL A 1 79 ? -12.669 -2.836 6.380 1.00 97.19 79 VAL A N 1
ATOM 594 C CA . VAL A 1 79 ? -12.066 -3.246 7.654 1.00 97.19 79 VAL A CA 1
ATOM 595 C C . VAL A 1 79 ? -13.066 -4.119 8.405 1.00 97.19 79 VAL A C 1
ATOM 597 O O . VAL A 1 79 ? -14.173 -3.696 8.742 1.00 97.19 79 VAL A O 1
ATOM 600 N N . PHE A 1 80 ? -12.697 -5.368 8.665 1.00 95.38 80 PHE A N 1
ATOM 601 C CA . PHE A 1 80 ? -13.634 -6.359 9.180 1.00 95.38 80 PHE A CA 1
ATOM 602 C C . PHE A 1 80 ? -14.007 -6.081 10.632 1.00 95.38 80 PHE A C 1
ATOM 604 O O . PHE A 1 80 ? -13.140 -5.929 11.481 1.00 95.38 80 PHE A O 1
ATOM 611 N N . GLY A 1 81 ? -15.303 -6.040 10.940 1.00 91.81 81 GLY A N 1
ATOM 612 C CA . GLY A 1 81 ? -15.787 -5.891 12.316 1.00 91.81 81 GLY A CA 1
ATOM 613 C C . GLY A 1 81 ? -15.424 -4.568 12.998 1.00 91.81 81 GLY A C 1
ATOM 614 O O . GLY A 1 81 ? -15.689 -4.439 14.187 1.00 91.81 81 GLY A O 1
ATOM 615 N N . ALA A 1 82 ? -14.829 -3.612 12.280 1.00 92.75 82 ALA A N 1
ATOM 616 C CA . ALA A 1 82 ? -14.562 -2.278 12.792 1.00 92.75 82 ALA A CA 1
ATOM 617 C C . ALA A 1 82 ? -15.822 -1.412 12.709 1.00 92.75 82 ALA A C 1
ATOM 619 O O . ALA A 1 82 ? -16.577 -1.492 11.741 1.00 92.75 82 ALA A O 1
ATOM 620 N N . SER A 1 83 ? -16.014 -0.538 13.693 1.00 92.31 83 SER A N 1
ATOM 621 C CA . SER A 1 83 ? -17.040 0.512 13.652 1.00 92.31 83 SER A CA 1
ATOM 622 C C . SER A 1 83 ? -16.918 1.430 12.425 1.00 92.31 83 SER A C 1
ATOM 624 O O . SER A 1 83 ? -17.932 1.859 11.878 1.00 92.31 83 SER A O 1
ATOM 626 N N . GLN A 1 84 ? -15.689 1.686 11.964 1.00 94.44 84 GLN A N 1
ATOM 627 C CA . GLN A 1 84 ? -15.373 2.374 10.708 1.00 94.44 84 GLN A CA 1
ATOM 628 C C . GLN A 1 84 ? -14.933 1.343 9.669 1.00 94.44 84 GLN A C 1
ATOM 630 O O . GLN A 1 84 ? -13.744 1.085 9.478 1.00 94.44 84 GLN A O 1
ATOM 635 N N . ASN A 1 85 ? -15.913 0.684 9.062 1.00 95.19 85 ASN A N 1
ATOM 636 C CA . ASN A 1 85 ? -15.690 -0.478 8.214 1.00 95.19 85 ASN A CA 1
ATOM 637 C C . ASN A 1 85 ? -15.350 -0.133 6.760 1.00 95.19 85 ASN A C 1
ATOM 639 O O . ASN A 1 85 ? -14.718 -0.950 6.103 1.00 95.19 85 ASN A O 1
ATOM 643 N N . MET A 1 86 ? -15.723 1.036 6.241 1.00 97.50 86 MET A N 1
ATOM 644 C CA . MET A 1 86 ? -15.340 1.455 4.892 1.00 97.50 86 MET A CA 1
ATOM 645 C C . MET A 1 86 ? -13.934 2.056 4.909 1.00 97.50 86 MET A C 1
ATOM 647 O O . MET A 1 86 ? -13.664 2.963 5.694 1.00 97.50 86 MET A O 1
ATOM 651 N N . LEU A 1 87 ? -13.065 1.577 4.016 1.00 98.06 87 LEU A N 1
ATOM 652 C CA . LEU A 1 87 ? -11.706 2.075 3.813 1.00 98.06 87 LEU A CA 1
ATOM 653 C C . LEU A 1 87 ? -11.579 2.661 2.406 1.00 98.06 87 LEU A C 1
ATOM 655 O O . LEU A 1 87 ? -11.896 1.988 1.429 1.00 98.06 87 LEU A O 1
ATOM 659 N N . LEU A 1 88 ? -11.086 3.890 2.303 1.00 98.25 88 LEU A N 1
ATOM 660 C CA . LEU A 1 88 ? -10.612 4.475 1.053 1.00 98.25 88 LEU A CA 1
ATOM 661 C C . LEU A 1 88 ? -9.145 4.860 1.200 1.00 98.25 88 LEU A C 1
ATOM 663 O O . LEU A 1 88 ? -8.727 5.350 2.251 1.00 98.25 88 LEU A O 1
ATOM 667 N N . GLU A 1 89 ? -8.382 4.690 0.134 1.00 97.81 89 GLU A N 1
ATOM 668 C CA . GLU A 1 89 ? -6.972 5.052 0.084 1.00 97.81 89 GLU A CA 1
ATOM 669 C C . GLU A 1 89 ? -6.711 5.979 -1.099 1.00 97.81 89 GLU A C 1
ATOM 671 O O . GLU A 1 89 ? -7.242 5.785 -2.193 1.00 97.81 89 GLU A O 1
ATOM 676 N N . PHE A 1 90 ? -5.864 6.978 -0.878 1.00 97.31 90 PHE A N 1
ATOM 677 C CA . PHE A 1 90 ? -5.216 7.713 -1.952 1.00 97.31 90 PHE A CA 1
ATOM 678 C C . PHE A 1 90 ? -3.725 7.763 -1.692 1.00 97.31 90 PHE A C 1
ATOM 680 O O . PHE A 1 90 ? -3.282 8.314 -0.683 1.00 97.31 90 PHE A O 1
ATOM 687 N N . THR A 1 91 ? -2.961 7.225 -2.633 1.00 97.50 91 THR A N 1
ATOM 688 C CA . THR A 1 91 ? -1.517 7.088 -2.491 1.00 97.50 91 THR A CA 1
ATOM 689 C C . THR A 1 91 ? -0.814 7.553 -3.746 1.00 97.50 91 THR A C 1
ATOM 691 O O . THR A 1 91 ? -1.264 7.292 -4.862 1.00 97.50 91 THR A O 1
ATOM 694 N N . SER A 1 92 ? 0.321 8.219 -3.564 1.00 97.00 92 SER A N 1
ATOM 695 C CA . SER A 1 92 ? 1.297 8.423 -4.624 1.00 97.00 92 SER A CA 1
ATOM 696 C C . SER A 1 92 ? 2.653 7.890 -4.193 1.00 97.00 92 SER A C 1
ATOM 698 O O . SER A 1 92 ? 2.981 7.839 -3.005 1.00 97.00 92 SER A O 1
ATOM 700 N N . GLY A 1 93 ? 3.445 7.462 -5.164 1.00 96.56 93 GLY A N 1
ATOM 701 C CA . GLY A 1 93 ? 4.758 6.913 -4.892 1.00 96.56 93 GLY A CA 1
ATOM 702 C C . GLY A 1 93 ? 5.759 7.159 -6.001 1.00 96.56 93 GLY A C 1
ATOM 703 O O . GLY A 1 93 ? 5.427 7.585 -7.111 1.00 96.56 93 GLY A O 1
ATOM 704 N N . ILE A 1 94 ? 7.009 6.879 -5.665 1.00 96.44 94 ILE A N 1
ATOM 705 C CA . ILE A 1 94 ? 8.130 6.834 -6.591 1.00 96.44 94 ILE A CA 1
ATOM 706 C C . ILE A 1 94 ? 8.640 5.400 -6.587 1.00 96.44 94 ILE A C 1
ATOM 708 O O . ILE A 1 94 ? 9.245 4.936 -5.616 1.00 96.44 94 ILE A O 1
ATOM 712 N N . GLU A 1 95 ? 8.390 4.711 -7.691 1.00 96.31 95 GLU A N 1
ATOM 713 C CA . GLU A 1 95 ? 8.836 3.353 -7.936 1.00 96.31 95 GLU A CA 1
ATOM 714 C C . GLU A 1 95 ? 10.157 3.350 -8.706 1.00 96.31 95 GLU A C 1
ATOM 716 O O . GLU A 1 95 ? 10.362 4.127 -9.637 1.00 96.31 95 GLU A O 1
ATOM 721 N N . TYR A 1 96 ? 11.055 2.454 -8.310 1.00 95.06 96 TYR A N 1
ATOM 722 C CA . TYR A 1 96 ? 12.311 2.154 -8.970 1.00 95.06 96 TYR A CA 1
ATOM 723 C C . TYR A 1 96 ? 12.361 0.675 -9.369 1.00 95.06 96 TYR A C 1
ATOM 725 O O . TYR A 1 96 ? 12.302 -0.219 -8.517 1.00 95.06 96 TYR A O 1
ATOM 733 N N . SER A 1 97 ? 12.526 0.410 -10.664 1.00 93.44 97 SER A N 1
ATOM 734 C CA . SER A 1 97 ? 12.706 -0.942 -11.204 1.00 93.44 97 SER A CA 1
ATOM 735 C C . SER A 1 97 ? 14.156 -1.403 -11.021 1.00 93.44 97 SER A C 1
ATOM 737 O O . SER A 1 97 ? 15.029 -1.138 -11.855 1.00 93.44 97 SER A O 1
ATOM 739 N N . PHE A 1 98 ? 14.436 -2.092 -9.911 1.00 90.75 98 PHE A N 1
ATOM 740 C CA . PHE A 1 98 ? 15.773 -2.614 -9.609 1.00 90.75 98 PHE A CA 1
ATOM 741 C C . PHE A 1 98 ? 16.202 -3.658 -10.656 1.00 90.75 98 PHE A C 1
ATOM 743 O O . PHE A 1 98 ? 17.280 -3.540 -11.248 1.00 90.75 98 PHE A O 1
ATOM 750 N N . THR A 1 99 ? 15.312 -4.606 -10.957 1.00 90.50 99 THR A N 1
ATOM 751 C CA . THR A 1 99 ? 15.377 -5.515 -12.116 1.00 90.50 99 THR A CA 1
ATOM 752 C C . THR A 1 99 ? 14.031 -5.535 -12.840 1.00 90.50 99 THR A C 1
ATOM 754 O O . THR A 1 99 ? 13.056 -4.999 -12.321 1.00 90.50 99 THR A O 1
ATOM 757 N N . ASP A 1 100 ? 13.945 -6.224 -13.981 1.00 87.19 100 ASP A N 1
ATOM 758 C CA . ASP A 1 100 ? 12.696 -6.404 -14.750 1.00 87.19 100 ASP A CA 1
ATOM 759 C C . ASP A 1 100 ? 11.581 -7.129 -13.967 1.00 87.19 100 ASP A C 1
ATOM 761 O O . ASP A 1 100 ? 10.432 -7.200 -14.404 1.00 87.19 100 ASP A O 1
ATOM 765 N N . ASN A 1 101 ? 11.919 -7.698 -12.806 1.00 90.75 101 ASN A N 1
ATOM 766 C CA . ASN A 1 101 ? 11.007 -8.468 -11.971 1.00 90.75 101 ASN A CA 1
ATOM 767 C C . ASN A 1 101 ? 10.948 -7.987 -10.520 1.00 90.75 101 ASN A C 1
ATOM 769 O O . ASN A 1 101 ? 10.098 -8.482 -9.784 1.00 90.75 101 ASN A O 1
ATOM 773 N N . LEU A 1 102 ? 11.839 -7.094 -10.081 1.00 93.19 102 LEU A N 1
ATOM 774 C CA . LEU A 1 102 ? 11.900 -6.602 -8.704 1.00 93.19 102 LEU A CA 1
ATOM 775 C C . LEU A 1 102 ? 11.847 -5.080 -8.691 1.00 93.19 102 LEU A C 1
ATOM 777 O O . LEU A 1 102 ? 12.776 -4.413 -9.148 1.00 93.19 102 LEU A O 1
ATOM 781 N N . HIS A 1 103 ? 10.757 -4.548 -8.161 1.00 94.94 103 HIS A N 1
ATOM 782 C CA . HIS A 1 103 ? 10.499 -3.119 -8.088 1.00 94.94 103 HIS A CA 1
ATOM 783 C C . HIS A 1 103 ? 10.381 -2.699 -6.623 1.00 94.94 103 HIS A C 1
ATOM 785 O O . HIS A 1 103 ? 9.880 -3.453 -5.784 1.00 94.94 103 HIS A O 1
ATOM 791 N N . ILE A 1 104 ? 10.868 -1.502 -6.313 1.00 96.88 104 ILE A N 1
ATOM 792 C CA . ILE A 1 104 ? 10.806 -0.907 -4.977 1.00 96.88 104 ILE A CA 1
ATOM 793 C C . ILE A 1 104 ? 10.077 0.422 -5.101 1.00 96.88 104 ILE A C 1
ATOM 795 O O . ILE A 1 104 ? 10.481 1.253 -5.904 1.00 96.88 104 ILE A O 1
ATOM 799 N N . ASN A 1 105 ? 9.040 0.640 -4.302 1.00 96.81 105 ASN A N 1
ATOM 800 C CA . ASN A 1 105 ? 8.259 1.871 -4.310 1.00 96.81 105 ASN A CA 1
ATOM 801 C C . ASN A 1 105 ? 8.310 2.541 -2.939 1.00 96.81 105 ASN A C 1
ATOM 803 O O . ASN A 1 105 ? 8.081 1.888 -1.924 1.00 96.81 105 ASN A O 1
ATOM 807 N N . ILE A 1 106 ? 8.596 3.839 -2.907 1.00 97.38 106 ILE A N 1
ATOM 808 C CA . ILE A 1 106 ? 8.421 4.672 -1.717 1.00 97.38 106 ILE A CA 1
ATOM 809 C C . ILE A 1 106 ? 7.117 5.427 -1.898 1.00 97.38 106 ILE A C 1
ATOM 811 O O . ILE A 1 106 ? 6.963 6.161 -2.872 1.00 97.38 106 ILE A O 1
ATOM 815 N N . MET A 1 107 ? 6.195 5.264 -0.956 1.00 96.50 107 MET A N 1
ATOM 816 C CA . MET A 1 107 ? 4.844 5.790 -1.081 1.00 96.50 107 MET A CA 1
ATOM 817 C C . MET A 1 107 ? 4.438 6.648 0.106 1.00 96.50 107 MET A C 1
ATOM 819 O O . MET A 1 107 ? 4.795 6.382 1.255 1.00 96.50 107 MET A O 1
ATOM 823 N N . PHE A 1 108 ? 3.647 7.667 -0.196 1.00 97.44 108 PHE A N 1
ATOM 824 C CA . PHE A 1 108 ? 2.964 8.507 0.767 1.00 97.44 108 PHE A CA 1
ATOM 825 C C . PHE A 1 108 ? 1.491 8.574 0.381 1.00 97.44 108 PHE A C 1
ATOM 827 O O . PHE A 1 108 ? 1.138 8.648 -0.798 1.00 97.44 108 PHE A O 1
ATOM 834 N N . GLY A 1 109 ? 0.619 8.541 1.374 1.00 97.50 109 GLY A N 1
ATOM 835 C CA . GLY A 1 109 ? -0.806 8.487 1.107 1.00 97.50 109 GLY A CA 1
ATOM 836 C C . GLY A 1 109 ? -1.640 8.827 2.317 1.00 97.50 109 GLY A C 1
ATOM 837 O O . GLY A 1 109 ? -1.126 9.207 3.374 1.00 97.50 109 GLY A O 1
ATOM 838 N N . GLN A 1 110 ? -2.945 8.692 2.143 1.00 98.06 110 GLN A N 1
ATOM 839 C CA . GLN A 1 110 ? -3.925 8.897 3.189 1.00 98.06 110 GLN A CA 1
ATOM 840 C C . GLN A 1 110 ? -4.972 7.792 3.149 1.00 98.06 110 GLN A C 1
ATOM 842 O O . GLN A 1 110 ? -5.530 7.482 2.096 1.00 98.06 110 GLN A O 1
ATOM 847 N N . TYR A 1 111 ? -5.244 7.233 4.324 1.00 97.62 111 TYR A N 1
ATOM 848 C CA . TYR A 1 111 ? -6.402 6.392 4.567 1.00 97.62 111 TYR A CA 1
ATOM 849 C C . TYR A 1 111 ? -7.559 7.242 5.068 1.00 97.62 111 TYR A C 1
ATOM 851 O O . TYR A 1 111 ? -7.379 8.093 5.945 1.00 97.62 111 TYR A O 1
ATOM 859 N N . TYR A 1 112 ? -8.748 6.965 4.551 1.00 98.00 112 TYR A N 1
ATOM 860 C CA . TYR A 1 112 ? -10.016 7.494 5.026 1.00 98.00 112 TYR A CA 1
ATOM 861 C C . TYR A 1 112 ? -10.881 6.325 5.479 1.00 98.00 112 TYR A C 1
ATOM 863 O O . TYR A 1 112 ? -11.204 5.435 4.694 1.00 98.00 112 TYR A O 1
ATOM 871 N N . PHE A 1 113 ? -11.253 6.339 6.752 1.00 97.19 113 PHE A N 1
ATOM 872 C CA . PHE A 1 113 ? -12.115 5.346 7.368 1.00 97.19 113 PHE A CA 1
ATOM 873 C C . PHE A 1 113 ? -13.484 5.962 7.634 1.00 97.19 113 PHE A C 1
ATOM 875 O O . PHE A 1 113 ? -13.585 7.091 8.121 1.00 97.19 113 PHE A O 1
ATOM 882 N N . SER A 1 114 ? -14.545 5.225 7.330 1.00 97.31 114 SER A N 1
ATOM 883 C CA . SER A 1 114 ? -15.914 5.690 7.537 1.00 97.31 114 SER A CA 1
ATOM 884 C C . SER A 1 114 ? -16.813 4.562 8.024 1.00 97.31 114 SER A C 1
ATOM 886 O O . SER A 1 114 ? -16.649 3.406 7.637 1.00 97.31 114 SER A O 1
ATOM 888 N N . GLY A 1 115 ? -17.756 4.909 8.890 1.00 95.31 115 GLY A N 1
ATOM 889 C CA . GLY A 1 115 ? -18.789 4.033 9.423 1.00 95.31 115 GLY A CA 1
ATOM 890 C C . GLY A 1 115 ? -20.078 4.809 9.669 1.00 95.31 115 GLY A C 1
ATOM 891 O O . GLY A 1 115 ? -20.194 5.978 9.310 1.00 95.31 115 GLY A O 1
ATOM 892 N N . GLU A 1 116 ? -21.054 4.170 10.308 1.00 94.81 116 GLU A N 1
ATOM 893 C CA . GLU A 1 116 ? -22.388 4.754 10.507 1.00 94.81 116 GLU A CA 1
ATOM 894 C C . GLU A 1 116 ? -22.376 6.002 11.408 1.00 94.81 116 GLU A C 1
ATOM 896 O O . GLU A 1 116 ? -23.095 6.964 11.154 1.00 94.81 116 GLU A O 1
ATOM 901 N N . THR A 1 117 ? -21.542 6.006 12.452 1.00 93.62 117 THR A N 1
ATOM 902 C CA . THR A 1 117 ? -21.542 7.053 13.494 1.00 93.62 117 THR A CA 1
ATOM 903 C C . THR A 1 117 ? -20.209 7.775 13.657 1.00 93.62 117 THR A C 1
ATOM 905 O O . THR A 1 117 ? -20.107 8.716 14.443 1.00 93.62 117 THR A O 1
ATOM 908 N N . SER A 1 118 ? -19.165 7.349 12.946 1.00 94.00 118 SER A N 1
ATOM 909 C CA . SER A 1 118 ? -17.842 7.958 13.052 1.00 94.00 118 SER A CA 1
ATOM 910 C C . SER A 1 118 ? -17.047 7.819 11.758 1.00 94.00 118 SER A C 1
ATOM 912 O O . SER A 1 118 ? -17.267 6.908 10.963 1.00 94.00 118 SER A O 1
ATOM 914 N N . SER A 1 119 ? -16.107 8.738 11.558 1.00 96.25 119 SER A N 1
ATOM 915 C CA . SER A 1 119 ? -15.125 8.689 10.479 1.00 96.25 119 SER A CA 1
ATOM 916 C C . SER A 1 119 ? -13.774 9.176 10.990 1.00 96.25 119 SER A C 1
ATOM 918 O O . SER A 1 119 ? -13.689 9.882 11.999 1.00 96.25 119 SER A O 1
ATOM 920 N N . SER A 1 120 ? -12.702 8.766 10.326 1.00 95.31 120 SER A N 1
ATOM 921 C CA . SER A 1 120 ? -11.354 9.232 10.625 1.00 95.31 120 SER A CA 1
ATOM 922 C C . SER A 1 120 ? -10.485 9.210 9.374 1.00 95.31 120 SER A C 1
ATOM 924 O O . SER A 1 120 ? -10.830 8.610 8.359 1.00 95.31 120 SER A O 1
ATOM 926 N N . SER A 1 121 ? -9.346 9.893 9.426 1.00 97.00 121 SER A N 1
ATOM 927 C CA . SER A 1 121 ? -8.348 9.794 8.368 1.00 97.00 121 SER A CA 1
ATOM 928 C C . SER A 1 121 ? -6.947 9.865 8.950 1.00 97.00 121 SER A C 1
ATOM 930 O O . SER A 1 121 ? -6.727 10.471 10.001 1.00 97.00 121 SER A O 1
ATOM 932 N N . THR A 1 122 ? -5.994 9.228 8.282 1.00 96.94 122 THR A N 1
ATOM 933 C CA . THR A 1 122 ? -4.593 9.253 8.693 1.00 96.94 122 THR A CA 1
ATOM 934 C C . THR A 1 122 ? -3.687 9.222 7.480 1.00 96.94 122 THR A C 1
ATOM 936 O O . THR A 1 122 ? -3.917 8.466 6.539 1.00 96.94 122 THR A O 1
ATOM 939 N N . ALA A 1 123 ? -2.657 10.061 7.502 1.00 98.06 123 ALA A N 1
ATOM 940 C CA . ALA A 1 123 ? -1.601 9.998 6.510 1.00 98.06 123 ALA A CA 1
ATOM 941 C C . ALA A 1 123 ? -0.666 8.827 6.827 1.00 98.06 123 ALA A C 1
ATOM 943 O O . ALA A 1 123 ? -0.520 8.434 7.987 1.00 98.06 123 ALA A O 1
ATOM 944 N N . PHE A 1 124 ? 0.008 8.297 5.817 1.00 97.69 124 PHE A N 1
ATOM 945 C CA . PHE A 1 124 ? 1.023 7.275 6.007 1.00 97.69 124 PHE A CA 1
ATOM 946 C C . PHE A 1 124 ? 2.213 7.466 5.078 1.00 97.69 124 PHE A C 1
ATOM 948 O O . PHE A 1 124 ? 2.126 8.096 4.024 1.00 97.69 124 PHE A O 1
ATOM 955 N N . PHE A 1 125 ? 3.325 6.874 5.496 1.00 98.12 125 PHE A N 1
ATOM 956 C CA . PHE A 1 125 ? 4.532 6.720 4.703 1.00 98.12 125 PHE A CA 1
ATOM 957 C C . PHE A 1 125 ? 4.932 5.247 4.703 1.00 98.12 125 PHE A C 1
ATOM 959 O O . PHE A 1 125 ? 4.934 4.601 5.754 1.00 98.12 125 PHE A O 1
ATOM 966 N N . GLY A 1 126 ? 5.253 4.703 3.535 1.00 97.06 126 GLY A N 1
ATOM 967 C CA . GLY A 1 126 ? 5.513 3.281 3.377 1.00 97.06 126 GLY A CA 1
ATOM 968 C C . GLY A 1 126 ? 6.521 2.965 2.290 1.00 97.06 126 GLY A C 1
ATOM 969 O O . GLY A 1 126 ? 6.904 3.809 1.479 1.00 97.06 126 GLY A O 1
ATOM 970 N N . ILE A 1 127 ? 6.938 1.707 2.293 1.00 97.44 127 ILE A N 1
ATOM 971 C CA . ILE A 1 127 ? 7.794 1.128 1.264 1.00 97.44 127 ILE A CA 1
ATOM 972 C C . ILE A 1 127 ? 7.079 -0.113 0.750 1.00 97.44 127 ILE A C 1
ATOM 974 O O . ILE A 1 127 ? 6.581 -0.901 1.547 1.00 97.44 127 ILE A O 1
ATOM 978 N N . SER A 1 128 ? 7.047 -0.305 -0.563 1.00 96.75 128 SER A N 1
ATOM 979 C CA . SER A 1 128 ? 6.609 -1.550 -1.182 1.00 96.75 128 SER A CA 1
ATOM 980 C C . SER A 1 128 ? 7.752 -2.215 -1.919 1.00 96.75 128 SER A C 1
ATOM 982 O O . SER A 1 128 ? 8.552 -1.558 -2.583 1.00 96.75 128 SER A O 1
ATOM 984 N N . VAL A 1 129 ? 7.817 -3.534 -1.800 1.00 97.00 129 VAL A N 1
ATOM 985 C CA . VAL A 1 129 ? 8.706 -4.381 -2.587 1.00 97.00 129 VAL A CA 1
ATOM 986 C C . VAL A 1 129 ? 7.832 -5.316 -3.402 1.00 97.00 129 VAL A C 1
ATOM 988 O O . VAL A 1 129 ? 7.177 -6.204 -2.851 1.00 97.00 129 VAL A O 1
ATOM 991 N N . ALA A 1 130 ? 7.826 -5.117 -4.716 1.00 95.44 130 ALA A N 1
ATOM 992 C CA . ALA A 1 130 ? 7.017 -5.870 -5.657 1.00 95.44 130 ALA A CA 1
ATOM 993 C C . ALA A 1 130 ? 7.879 -6.841 -6.467 1.00 95.44 130 ALA A C 1
ATOM 995 O O . ALA A 1 130 ? 8.901 -6.471 -7.043 1.00 95.44 130 ALA A O 1
ATOM 996 N N . LYS A 1 131 ? 7.432 -8.097 -6.534 1.00 93.94 131 LYS A N 1
ATOM 997 C CA . LYS A 1 131 ? 7.981 -9.139 -7.398 1.00 93.94 131 LYS A CA 1
ATOM 998 C C . LYS A 1 131 ? 6.982 -9.514 -8.492 1.00 93.94 131 LYS A C 1
ATOM 1000 O O . LYS A 1 131 ? 5.860 -9.954 -8.200 1.00 93.94 131 LYS A O 1
ATOM 1005 N N . PHE A 1 132 ? 7.414 -9.395 -9.742 1.00 90.38 132 PHE A N 1
ATOM 1006 C CA . PHE A 1 132 ? 6.672 -9.799 -10.932 1.00 90.38 132 PHE A CA 1
ATOM 1007 C C . PHE A 1 132 ? 7.103 -11.195 -11.386 1.00 90.38 132 PHE A C 1
ATOM 1009 O O . PHE A 1 132 ? 8.292 -11.500 -11.476 1.00 90.38 132 PHE A O 1
ATOM 1016 N N . PHE A 1 133 ? 6.129 -12.061 -11.670 1.00 86.94 133 PHE A N 1
ATOM 1017 C CA . PHE A 1 133 ? 6.383 -13.440 -12.109 1.00 86.94 133 PHE A CA 1
ATOM 1018 C C . PHE A 1 133 ? 6.640 -13.563 -13.616 1.00 86.94 133 PHE A C 1
ATOM 1020 O O . PHE A 1 133 ? 7.223 -14.547 -14.055 1.00 86.94 133 PHE A O 1
ATOM 1027 N N . ALA A 1 134 ? 6.246 -12.556 -14.391 1.00 79.19 134 ALA A N 1
ATOM 1028 C CA . ALA A 1 134 ? 6.612 -12.379 -15.788 1.00 79.19 134 ALA A CA 1
ATOM 1029 C C . ALA A 1 134 ? 7.063 -10.922 -15.971 1.00 79.19 134 ALA A C 1
ATOM 1031 O O . ALA A 1 134 ? 6.505 -10.062 -15.281 1.00 79.19 134 ALA A O 1
ATOM 1032 N N . PRO A 1 135 ? 8.046 -10.634 -16.846 1.00 66.00 135 PRO A N 1
ATOM 1033 C CA . PRO A 1 135 ? 8.487 -9.267 -17.089 1.00 66.00 135 PRO A CA 1
ATOM 1034 C C . PRO A 1 135 ? 7.301 -8.407 -17.525 1.00 66.00 135 PRO A C 1
ATOM 1036 O O . PRO A 1 135 ? 6.600 -8.738 -18.484 1.00 66.00 135 PRO A O 1
ATOM 1039 N N . ALA A 1 136 ? 7.065 -7.312 -16.810 1.00 60.94 136 ALA A N 1
ATOM 1040 C CA . ALA A 1 136 ? 6.165 -6.276 -17.280 1.00 60.94 136 ALA A CA 1
ATOM 1041 C C . ALA A 1 136 ? 6.985 -5.382 -18.214 1.00 60.94 136 ALA A C 1
ATOM 1043 O O . ALA A 1 136 ? 7.925 -4.728 -17.775 1.00 60.94 136 ALA A O 1
ATOM 1044 N N . HIS A 1 137 ? 6.671 -5.381 -19.508 1.00 59.12 137 HIS A N 1
ATOM 1045 C CA . HIS A 1 137 ? 7.240 -4.418 -20.449 1.00 59.12 137 HIS A CA 1
ATOM 1046 C C . HIS A 1 137 ? 6.249 -3.263 -20.609 1.00 59.12 137 HIS A C 1
ATOM 1048 O O . HIS A 1 137 ? 5.380 -3.357 -21.481 1.00 59.12 137 HIS A O 1
ATOM 1054 N N . PRO A 1 138 ? 6.327 -2.200 -19.785 1.00 53.91 138 PRO A N 1
ATOM 1055 C CA . PRO A 1 138 ? 5.497 -1.028 -20.002 1.00 53.91 138 PRO A CA 1
ATOM 1056 C C . PRO A 1 138 ? 5.876 -0.424 -21.355 1.00 53.91 138 PRO A C 1
ATOM 1058 O O . PRO A 1 138 ? 7.044 -0.110 -21.607 1.00 53.91 138 PRO A O 1
ATOM 1061 N N . LYS A 1 139 ? 4.904 -0.300 -22.258 1.00 51.88 139 LYS A N 1
ATOM 1062 C CA . LYS A 1 139 ? 5.091 0.455 -23.497 1.00 51.88 139 LYS A CA 1
ATOM 1063 C C . LYS A 1 139 ? 4.593 1.864 -23.211 1.00 51.88 139 LYS A C 1
ATOM 1065 O O . LYS A 1 139 ? 3.457 2.050 -22.805 1.00 51.88 139 LYS A O 1
ATOM 1070 N N . SER A 1 140 ? 5.450 2.865 -23.404 1.00 49.59 140 SER A N 1
ATOM 1071 C CA . SER A 1 140 ? 5.046 4.267 -23.245 1.00 49.59 140 SER A CA 1
ATOM 1072 C C . SER A 1 140 ? 3.794 4.560 -24.079 1.00 49.59 140 SER A C 1
ATOM 1074 O O . SER A 1 140 ? 3.791 4.301 -25.284 1.00 49.59 140 SER A O 1
ATOM 1076 N N . LEU A 1 141 ? 2.766 5.145 -23.453 1.00 52.97 141 LEU A N 1
ATOM 1077 C CA . LEU A 1 141 ? 1.562 5.638 -24.137 1.00 52.97 141 LEU A CA 1
ATOM 1078 C C . LEU A 1 141 ? 1.868 6.790 -25.107 1.00 52.97 141 LEU A C 1
ATOM 1080 O O . LEU A 1 141 ? 1.087 7.056 -26.015 1.00 52.97 141 LEU A O 1
ATOM 1084 N N . ILE A 1 142 ? 3.011 7.459 -24.935 1.00 53.12 142 ILE A N 1
ATOM 1085 C CA . ILE A 1 142 ? 3.503 8.490 -25.847 1.00 53.12 142 ILE A CA 1
ATOM 1086 C C . ILE A 1 142 ? 4.725 7.916 -26.561 1.00 53.12 142 ILE A C 1
ATOM 1088 O O . ILE A 1 142 ? 5.827 7.873 -26.006 1.00 53.12 142 ILE A O 1
ATOM 1092 N N . GLN A 1 143 ? 4.518 7.448 -27.789 1.00 46.09 143 GLN A N 1
ATOM 1093 C CA . GLN A 1 143 ? 5.598 7.249 -28.749 1.00 46.09 143 GLN A CA 1
ATOM 1094 C C . GLN A 1 143 ? 5.797 8.581 -29.481 1.00 46.09 143 GLN A C 1
ATOM 1096 O O . GLN A 1 143 ? 4.838 9.123 -30.028 1.00 46.09 143 GLN A O 1
ATOM 1101 N N . LYS A 1 144 ? 7.009 9.143 -29.400 1.00 39.50 144 LYS A N 1
ATOM 1102 C CA . LYS A 1 144 ? 7.417 10.265 -30.257 1.00 39.50 144 LYS A CA 1
ATOM 1103 C C . LYS A 1 144 ? 7.614 9.788 -31.687 1.00 39.50 144 LYS A C 1
ATOM 1105 O O . LYS A 1 144 ? 8.141 8.663 -31.839 1.00 39.50 144 LYS A O 1
#

Secondary structure (DSSP, 8-state):
-EEEEEEE-SSS-HHHHEEEEEEEEEE-SSEEEEEEEEES-SSPP-TT---EEEEEEEEEEEEEETTEEEEEEEEEEEETT-SS-EEEEEEEEEEEEEETTEEEEEEEEEEEEE-SS-EEEEEEEEEEEEE-SS---PPPS---

Organism: NCBI:txid2077091

Sequence (144 aa):
MALTPCITTGLGNIAQKFSPTIEIGRQWDVFSTALALGKTGCGKTVGKDTTFYMELRPNLNVFQVGKFVNTFTPGIGYVFGASQNMLLEFTSGIEYSFTDNLHINIMFGQYYFSGETSSSSTAFFGISVAKFFAPAHPKSLIQK

pLDDT: mean 91.18, std 11.5, range [39.5, 98.38]